Protein AF-A0AAV5TKP3-F1 (afdb_monomer_lite)

Sequence (80 aa):
IGVFTDEQYKGLLSNDLLQLQTILGKMKFLLGEQPFTVDCTALGQLGVAYFAFPSERTYVHDLLDSDALAILRNYLVRMK

Structure (mmCIF, N/CA/C/O backbone):
data_AF-A0AAV5TKP3-F1
#
_entry.id   AF-A0AAV5TKP3-F1
#
loop_
_atom_site.group_PDB
_atom_site.id
_atom_site.type_symbol
_atom_site.label_atom_id
_atom_site.label_alt_id
_atom_site.label_comp_id
_atom_site.label_asym_id
_atom_site.label_entity_id
_atom_site.label_seq_id
_atom_si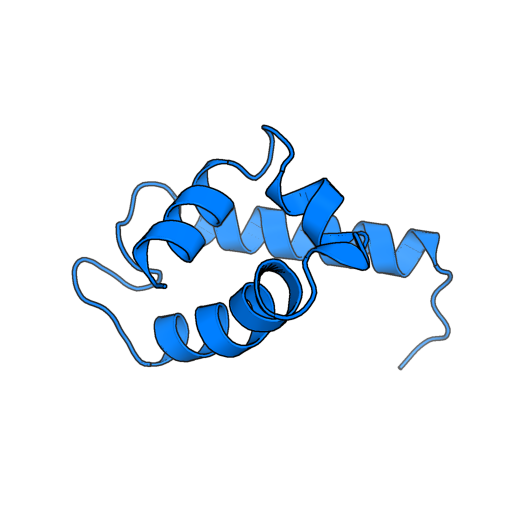te.pdbx_PDB_ins_code
_atom_site.Cartn_x
_atom_site.Cartn_y
_atom_site.Cartn_z
_atom_site.occupancy
_atom_site.B_iso_or_equiv
_atom_site.auth_seq_id
_atom_site.auth_comp_id
_atom_site.auth_asym_id
_atom_site.auth_atom_id
_atom_site.pdbx_PDB_model_num
ATOM 1 N N . ILE A 1 1 ? -0.812 12.463 -21.257 1.00 56.12 1 ILE A N 1
ATOM 2 C CA . ILE A 1 1 ? -0.089 11.798 -20.147 1.00 56.12 1 ILE A CA 1
ATOM 3 C C . ILE A 1 1 ? 1.301 11.490 -20.688 1.00 56.12 1 ILE A C 1
ATOM 5 O O . ILE A 1 1 ? 1.370 10.958 -21.789 1.00 56.12 1 ILE A O 1
ATOM 9 N N . GLY A 1 2 ? 2.366 11.980 -20.047 1.00 69.31 2 GLY A N 1
ATOM 10 C CA . GLY A 1 2 ? 3.739 11.838 -20.556 1.00 69.31 2 GLY A CA 1
ATOM 11 C C . GLY A 1 2 ? 4.191 10.376 -20.594 1.00 69.31 2 GLY A C 1
ATOM 12 O O . GLY A 1 2 ? 3.654 9.551 -19.859 1.00 69.31 2 GLY A O 1
ATOM 13 N N . VAL A 1 3 ? 5.151 10.052 -21.461 1.00 83.00 3 VAL A N 1
ATOM 14 C CA . VAL A 1 3 ? 5.767 8.719 -21.491 1.00 83.00 3 VAL A CA 1
ATOM 15 C C . VAL A 1 3 ? 6.730 8.638 -20.311 1.00 83.00 3 VAL A C 1
ATOM 17 O O . VAL A 1 3 ? 7.805 9.232 -20.353 1.00 83.00 3 VAL A O 1
ATOM 20 N N . PHE A 1 4 ? 6.312 7.963 -19.246 1.00 85.69 4 PHE A N 1
ATOM 21 C CA . PHE A 1 4 ? 7.170 7.675 -18.101 1.00 85.69 4 PHE A CA 1
ATOM 22 C C . PHE A 1 4 ? 7.943 6.377 -18.331 1.00 85.69 4 PHE A C 1
ATOM 24 O O . PHE A 1 4 ? 7.426 5.444 -18.950 1.00 85.69 4 PHE A O 1
ATOM 31 N N . THR A 1 5 ? 9.168 6.312 -17.815 1.00 92.69 5 THR A N 1
ATOM 32 C CA . THR A 1 5 ? 9.892 5.042 -17.692 1.00 92.69 5 THR A CA 1
ATOM 33 C C . THR A 1 5 ? 9.314 4.210 -16.549 1.00 92.69 5 THR A C 1
ATOM 35 O O . THR A 1 5 ? 8.630 4.732 -15.663 1.00 92.69 5 THR A O 1
ATOM 38 N N . ASP A 1 6 ? 9.622 2.916 -16.531 1.00 91.62 6 ASP A N 1
ATOM 39 C CA . ASP A 1 6 ? 9.233 2.018 -15.441 1.00 91.62 6 ASP A CA 1
ATOM 40 C C . ASP A 1 6 ? 9.724 2.525 -14.076 1.00 91.62 6 ASP A C 1
ATOM 42 O O . ASP A 1 6 ? 8.978 2.509 -13.099 1.00 91.62 6 ASP A O 1
ATOM 46 N N . GLU A 1 7 ? 10.953 3.039 -13.994 1.00 93.12 7 GLU A N 1
ATOM 47 C CA . GLU A 1 7 ? 11.509 3.604 -12.759 1.00 93.12 7 GLU A CA 1
ATOM 48 C C . GLU A 1 7 ? 10.729 4.834 -12.296 1.00 93.12 7 GLU A C 1
ATOM 50 O O . GLU A 1 7 ? 10.494 5.001 -11.099 1.00 93.12 7 GLU A O 1
ATOM 55 N N . GLN A 1 8 ? 10.293 5.683 -13.229 1.00 93.69 8 GLN A N 1
ATOM 56 C CA . GLN A 1 8 ? 9.483 6.854 -12.905 1.00 93.69 8 GLN A CA 1
ATOM 57 C C . GLN A 1 8 ? 8.094 6.449 -12.407 1.00 93.69 8 GLN A C 1
ATOM 59 O O . GLN A 1 8 ? 7.615 7.023 -11.429 1.00 93.69 8 GLN A O 1
ATOM 64 N N . TYR A 1 9 ? 7.474 5.428 -13.009 1.00 91.88 9 TYR A N 1
ATOM 65 C CA . TYR A 1 9 ? 6.213 4.871 -12.513 1.00 91.88 9 TYR A CA 1
ATOM 66 C C . TYR A 1 9 ? 6.360 4.279 -11.113 1.00 91.88 9 TYR A C 1
ATOM 68 O O . TYR A 1 9 ? 5.537 4.553 -10.239 1.00 91.88 9 TYR A O 1
ATOM 76 N N . LYS A 1 10 ? 7.422 3.503 -10.875 1.00 94.44 10 LYS A N 1
ATOM 77 C CA . LYS A 1 10 ? 7.710 2.922 -9.559 1.00 94.44 10 LYS A CA 1
ATOM 78 C C . LYS A 1 10 ? 7.949 4.004 -8.508 1.00 94.44 10 LYS A C 1
ATOM 80 O O . LYS A 1 10 ? 7.387 3.928 -7.418 1.00 94.44 10 LYS A O 1
ATOM 85 N N . GLY A 1 11 ? 8.723 5.033 -8.852 1.00 95.31 11 GLY A N 1
ATOM 86 C CA . GLY A 1 11 ? 8.973 6.181 -7.982 1.00 95.31 11 GLY A CA 1
ATOM 87 C C . GLY A 1 11 ? 7.694 6.939 -7.630 1.00 95.31 11 GLY A C 1
ATOM 88 O O . GLY A 1 11 ? 7.466 7.238 -6.458 1.00 95.31 11 GLY A O 1
ATOM 89 N N . LEU A 1 12 ? 6.832 7.190 -8.620 1.00 94.56 12 LEU A N 1
ATOM 90 C CA . LEU A 1 12 ? 5.546 7.854 -8.408 1.00 94.56 12 LEU A CA 1
ATOM 91 C C . LEU A 1 12 ? 4.643 7.028 -7.486 1.00 94.56 12 LEU A C 1
ATOM 93 O O . LEU A 1 12 ? 4.177 7.537 -6.471 1.00 94.56 12 LEU A O 1
ATOM 97 N N . LEU A 1 13 ? 4.479 5.734 -7.776 1.00 94.56 13 LEU A N 1
ATOM 98 C CA . LEU A 1 13 ? 3.651 4.843 -6.966 1.00 94.56 13 LEU A CA 1
ATOM 99 C C . LEU A 1 13 ? 4.149 4.751 -5.519 1.00 94.56 13 LEU A C 1
ATOM 101 O O . LEU A 1 13 ? 3.356 4.848 -4.586 1.00 94.56 13 LEU A O 1
ATOM 105 N N . SER A 1 14 ? 5.460 4.590 -5.319 1.00 96.38 14 SER A N 1
ATOM 106 C CA . SER A 1 14 ? 6.043 4.540 -3.977 1.00 96.38 14 SER A CA 1
ATOM 107 C C . SER A 1 14 ? 5.784 5.830 -3.199 1.00 96.38 14 SER A C 1
ATOM 109 O O . SER A 1 14 ? 5.482 5.772 -2.006 1.00 96.38 14 SER A O 1
ATOM 111 N N . ASN A 1 15 ? 5.904 6.987 -3.853 1.00 96.81 15 ASN A N 1
ATOM 112 C CA . ASN A 1 15 ? 5.613 8.275 -3.235 1.00 96.81 15 ASN A CA 1
ATOM 113 C C . ASN A 1 15 ? 4.121 8.407 -2.886 1.00 96.81 15 ASN A C 1
ATOM 115 O O . ASN A 1 15 ? 3.792 8.814 -1.774 1.00 96.81 15 ASN A O 1
ATOM 119 N N . ASP A 1 16 ? 3.223 8.019 -3.789 1.00 95.94 16 ASP A N 1
ATOM 120 C CA . ASP A 1 16 ? 1.778 8.140 -3.581 1.00 95.94 16 ASP A CA 1
ATOM 121 C C . ASP A 1 16 ? 1.292 7.249 -2.428 1.00 95.94 16 ASP A C 1
ATOM 123 O O . ASP A 1 16 ? 0.519 7.695 -1.577 1.00 95.94 16 ASP A O 1
ATOM 127 N N . LEU A 1 17 ? 1.801 6.015 -2.323 1.00 96.75 17 LEU A N 1
ATOM 128 C CA . LEU A 1 17 ? 1.482 5.129 -1.197 1.00 96.75 17 LEU A CA 1
ATOM 129 C C . LEU A 1 17 ? 2.040 5.654 0.131 1.00 96.75 17 LEU A C 1
ATOM 131 O O . LEU A 1 17 ? 1.376 5.544 1.165 1.00 96.75 17 LEU A O 1
ATOM 135 N N . LEU A 1 18 ? 3.227 6.266 0.118 1.00 97.12 18 LEU A N 1
ATOM 136 C CA . LEU A 1 18 ? 3.796 6.897 1.308 1.00 97.12 18 LEU A CA 1
ATOM 137 C C . LEU A 1 18 ? 2.958 8.101 1.762 1.00 97.12 18 LEU A C 1
ATOM 139 O O . LEU A 1 18 ? 2.718 8.275 2.960 1.00 97.12 18 LEU A O 1
ATOM 143 N N . GLN A 1 19 ? 2.468 8.912 0.823 1.00 96.31 19 GLN A N 1
ATOM 144 C CA . GLN A 1 19 ? 1.561 10.016 1.128 1.00 96.31 19 GLN A CA 1
ATOM 145 C C . GLN A 1 19 ? 0.220 9.512 1.662 1.00 96.31 19 GLN A C 1
ATOM 147 O O . GLN A 1 19 ? -0.262 10.031 2.668 1.00 96.31 19 GLN A O 1
ATOM 152 N N . LEU A 1 20 ? -0.348 8.456 1.073 1.00 95.19 20 LEU A N 1
ATOM 153 C CA . LEU A 1 20 ? -1.581 7.848 1.573 1.00 95.19 20 LEU A CA 1
ATOM 154 C C . LEU A 1 20 ? -1.413 7.313 3.000 1.00 95.19 20 LEU A C 1
ATOM 156 O O . LEU A 1 20 ? -2.266 7.546 3.855 1.00 95.19 20 LEU A O 1
ATOM 160 N N . GLN A 1 21 ? -0.288 6.655 3.289 1.00 95.38 21 GLN A N 1
ATOM 161 C CA . GLN A 1 21 ? 0.045 6.244 4.649 1.00 95.38 21 GLN A CA 1
ATOM 162 C C . GLN A 1 21 ? 0.182 7.442 5.596 1.00 95.38 21 GLN A C 1
ATOM 164 O O . GLN A 1 21 ? -0.235 7.366 6.748 1.00 95.38 21 GLN A O 1
ATOM 169 N N . THR A 1 22 ? 0.769 8.542 5.127 1.00 95.44 22 THR A N 1
ATOM 170 C CA . THR A 1 22 ? 0.941 9.765 5.922 1.00 95.44 22 THR A CA 1
ATOM 171 C C . THR A 1 22 ? -0.410 10.396 6.262 1.00 95.44 22 THR A C 1
ATOM 173 O O . THR A 1 22 ? -0.616 10.801 7.403 1.00 95.44 22 THR A O 1
ATOM 176 N N . ILE A 1 23 ? -1.344 10.418 5.304 1.00 93.19 23 ILE A N 1
ATOM 177 C CA . ILE A 1 23 ? -2.729 10.873 5.500 1.00 93.19 23 ILE A CA 1
ATOM 178 C C . ILE A 1 23 ? -3.455 9.976 6.505 1.00 93.19 23 ILE A C 1
ATOM 180 O O .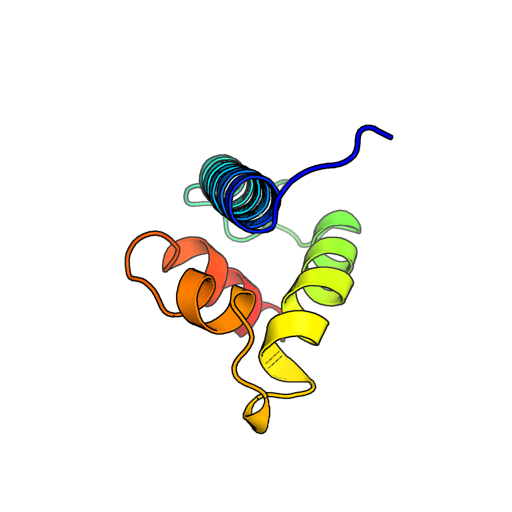 ILE A 1 23 ? -4.089 10.479 7.429 1.00 93.19 23 ILE A O 1
ATOM 184 N N . LEU A 1 24 ? -3.328 8.653 6.361 1.00 95.06 24 LEU A N 1
ATOM 185 C CA . LEU A 1 24 ? -3.877 7.692 7.318 1.00 95.06 24 LEU A CA 1
ATOM 186 C C . LEU A 1 24 ? -3.285 7.904 8.722 1.00 95.06 24 LEU A C 1
ATOM 188 O O . LEU A 1 24 ? -4.000 7.858 9.722 1.00 95.06 24 LEU A O 1
ATOM 192 N N . GLY A 1 25 ? -1.977 8.148 8.812 1.00 92.62 25 GLY A N 1
ATOM 193 C CA . GLY A 1 25 ? -1.271 8.440 10.052 1.00 92.62 25 GLY A CA 1
ATOM 194 C C . GLY A 1 25 ? -1.514 7.374 11.121 1.00 92.62 25 GLY A C 1
ATOM 195 O O . GLY A 1 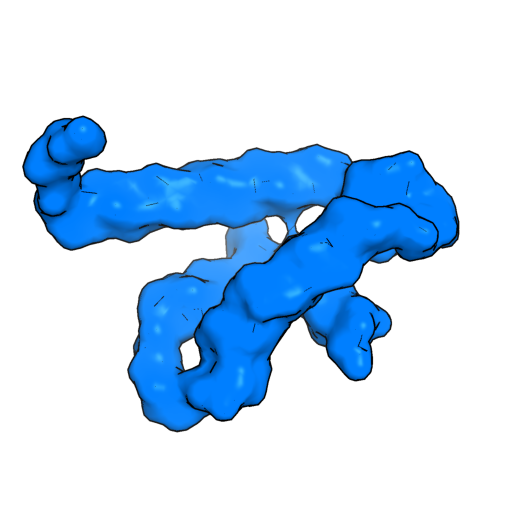25 ? -1.187 6.204 10.947 1.00 92.62 25 GLY A O 1
ATOM 196 N N . LYS A 1 26 ? -2.086 7.787 12.257 1.00 90.94 26 LYS A N 1
ATOM 197 C CA . LYS A 1 26 ? -2.478 6.882 13.356 1.00 90.94 26 LYS A CA 1
ATOM 198 C C . LYS A 1 26 ? -3.977 6.569 13.368 1.00 90.94 26 LYS A C 1
ATOM 200 O O . LYS A 1 26 ? -4.457 5.939 14.309 1.00 90.94 26 LYS A O 1
ATOM 205 N N . MET A 1 27 ? -4.718 7.039 12.369 1.00 93.06 27 MET A N 1
ATOM 206 C CA . MET A 1 27 ? -6.164 6.881 12.305 1.00 93.06 27 MET A CA 1
ATOM 207 C C . MET A 1 27 ? -6.536 5.456 11.906 1.00 93.06 27 MET A C 1
ATOM 209 O O . MET A 1 27 ? -5.794 4.738 11.231 1.00 93.06 27 MET A O 1
ATOM 213 N N . LYS A 1 28 ? -7.725 5.031 12.337 1.00 93.19 28 LYS A N 1
ATOM 214 C CA . LYS A 1 28 ? -8.264 3.717 11.975 1.00 93.19 28 LYS A CA 1
ATOM 215 C C . LYS A 1 28 ? -8.789 3.696 10.535 1.00 93.19 28 LYS A C 1
ATOM 217 O O . LYS A 1 28 ? -8.688 2.648 9.895 1.00 93.19 28 LYS A O 1
ATOM 222 N N . PHE A 1 29 ? -9.304 4.822 10.047 1.00 95.38 29 PHE A N 1
ATOM 223 C CA . PHE A 1 29 ? -9.828 5.019 8.694 1.00 95.38 29 PHE A CA 1
ATOM 224 C C . PHE A 1 29 ? -9.290 6.327 8.111 1.00 95.38 29 PHE A C 1
ATOM 226 O O . PHE A 1 29 ? -8.811 7.185 8.855 1.00 95.38 29 PHE A O 1
ATOM 233 N N . LEU A 1 30 ? -9.369 6.493 6.790 1.00 92.94 30 LEU A N 1
ATOM 234 C CA . LEU A 1 30 ? -8.727 7.614 6.092 1.00 92.94 30 LEU A CA 1
ATOM 235 C C . LEU A 1 30 ? -9.271 8.992 6.494 1.00 92.94 30 LEU A C 1
ATOM 237 O O . LEU A 1 30 ? -8.523 9.964 6.466 1.00 92.94 30 LEU A O 1
ATOM 241 N N . LEU A 1 31 ? -10.551 9.088 6.870 1.00 92.19 31 LEU A N 1
ATOM 242 C CA . LEU A 1 31 ? -11.211 10.361 7.201 1.00 92.19 31 LEU A CA 1
ATOM 243 C C . LEU A 1 31 ? -11.753 10.423 8.636 1.00 92.19 31 LEU A C 1
ATOM 245 O O . LEU A 1 31 ? -12.604 11.261 8.928 1.00 92.19 31 LEU A O 1
ATOM 249 N N . GLY A 1 32 ? -11.291 9.556 9.544 1.00 87.12 32 GLY A N 1
ATOM 250 C CA . GLY A 1 32 ? -11.737 9.613 10.935 1.00 87.12 32 GLY A CA 1
ATOM 251 C C . GLY A 1 32 ? -11.784 8.275 11.664 1.00 87.12 32 GLY A C 1
ATOM 252 O O . GLY A 1 32 ? -11.009 7.351 11.413 1.00 87.12 32 GLY A O 1
ATOM 253 N N . GLU A 1 33 ? -12.716 8.196 12.611 1.00 90.56 33 GLU A N 1
ATOM 254 C CA . GLU A 1 33 ? -12.924 7.026 13.473 1.00 90.56 33 GLU A CA 1
ATOM 255 C C . GLU A 1 33 ? -13.898 5.993 12.897 1.00 90.56 33 GLU A C 1
ATOM 257 O O . GLU A 1 33 ? -13.954 4.864 13.386 1.00 90.56 33 GLU A O 1
ATOM 262 N N . GLN A 1 34 ? -14.642 6.355 11.851 1.00 92.81 34 GLN A N 1
ATOM 263 C CA . GLN A 1 34 ? -15.596 5.488 11.160 1.00 92.81 34 GLN A CA 1
ATOM 264 C C . GLN A 1 34 ? -15.195 5.312 9.689 1.00 92.81 34 GLN A C 1
ATOM 266 O O . GLN A 1 34 ? -14.554 6.208 9.137 1.00 92.81 34 GLN A O 1
ATOM 271 N N . PRO A 1 35 ? -15.550 4.181 9.052 1.00 92.75 35 PRO A N 1
ATOM 272 C CA . PRO A 1 35 ? -15.277 3.973 7.637 1.00 92.75 35 PRO A CA 1
ATOM 273 C C . PRO A 1 35 ? -16.124 4.913 6.774 1.00 92.75 35 PRO A C 1
ATOM 275 O O . PRO A 1 35 ? -17.319 5.086 7.013 1.00 92.75 35 PRO A O 1
ATOM 278 N N . PHE A 1 36 ? -15.510 5.468 5.734 1.00 93.44 36 PHE A N 1
ATOM 279 C CA . PHE A 1 36 ? -16.167 6.270 4.705 1.00 93.44 36 PHE A CA 1
ATOM 280 C C . PHE A 1 36 ? -16.038 5.609 3.330 1.00 93.44 36 PHE A C 1
ATOM 282 O O . PHE A 1 36 ? -15.301 4.646 3.131 1.00 93.44 36 PHE A O 1
ATOM 289 N N . THR A 1 37 ? -16.741 6.154 2.337 1.00 94.25 37 THR A N 1
ATOM 290 C CA . THR A 1 37 ? -16.678 5.678 0.945 1.00 94.25 37 THR A CA 1
ATOM 291 C C . THR A 1 37 ? -15.256 5.657 0.383 1.00 94.25 37 THR A C 1
ATOM 293 O O . THR A 1 37 ? -14.933 4.791 -0.426 1.00 94.25 37 THR A O 1
ATOM 296 N N . VAL A 1 38 ? -14.384 6.560 0.840 1.00 93.81 38 VAL A N 1
ATOM 297 C CA . VAL A 1 38 ? -12.969 6.575 0.449 1.00 93.81 38 VAL A CA 1
ATOM 298 C C . VAL A 1 38 ? -12.217 5.326 0.912 1.00 93.81 38 VAL A C 1
ATOM 300 O O . VAL A 1 38 ? -11.343 4.854 0.191 1.00 93.81 38 VAL A O 1
ATOM 303 N N . ASP A 1 39 ? -12.581 4.744 2.058 1.00 94.75 39 ASP A N 1
ATOM 304 C CA . ASP A 1 39 ? -11.958 3.516 2.548 1.00 94.75 39 ASP A CA 1
ATOM 305 C C . ASP A 1 39 ? -12.334 2.323 1.665 1.00 94.75 39 ASP A C 1
ATOM 307 O O . ASP A 1 39 ? -11.489 1.485 1.348 1.00 94.75 39 ASP A O 1
ATOM 311 N N . CYS A 1 40 ? -13.580 2.287 1.181 1.00 94.38 40 CYS A N 1
ATOM 312 C CA . CYS A 1 40 ? -14.015 1.298 0.197 1.00 94.38 40 CYS A CA 1
ATOM 313 C C . CYS A 1 40 ? -13.249 1.445 -1.124 1.00 94.38 40 CYS A C 1
ATOM 315 O O . CYS A 1 40 ? -12.850 0.442 -1.711 1.00 94.38 40 CYS A O 1
ATOM 317 N N . THR A 1 41 ? -13.005 2.677 -1.584 1.00 94.88 41 THR A N 1
ATOM 318 C CA . THR A 1 41 ? -12.205 2.932 -2.793 1.00 94.88 41 THR A CA 1
ATOM 319 C C . THR A 1 41 ? -10.757 2.482 -2.610 1.00 94.88 41 THR A C 1
ATOM 321 O O . THR A 1 41 ? -10.220 1.789 -3.475 1.00 94.88 41 THR A O 1
ATOM 324 N N . ALA A 1 42 ? -10.136 2.820 -1.475 1.00 93.75 42 ALA A N 1
ATOM 325 C CA . ALA A 1 42 ? -8.770 2.414 -1.162 1.00 93.75 42 ALA A CA 1
ATOM 326 C C . ALA A 1 42 ? -8.639 0.885 -1.107 1.00 93.75 42 ALA A C 1
ATOM 328 O O . ALA A 1 42 ? -7.725 0.326 -1.714 1.00 93.75 42 ALA A O 1
ATOM 329 N N . LEU A 1 43 ? -9.585 0.194 -0.461 1.00 93.81 43 LEU A N 1
ATOM 330 C CA . LEU A 1 43 ? -9.629 -1.268 -0.446 1.00 93.81 43 LEU A CA 1
ATOM 331 C C . LEU A 1 43 ? -9.885 -1.850 -1.844 1.00 93.81 43 LEU A C 1
ATOM 333 O O . LEU A 1 43 ? -9.239 -2.819 -2.228 1.00 93.81 43 LEU A O 1
ATOM 337 N N . GLY A 1 44 ? -10.787 -1.262 -2.628 1.00 93.69 44 GLY A N 1
ATOM 338 C CA . GLY A 1 44 ? -11.089 -1.728 -3.980 1.00 93.69 44 GLY A CA 1
ATOM 339 C C . GLY A 1 44 ? -9.885 -1.645 -4.920 1.00 93.69 44 GLY A C 1
ATOM 340 O O . GLY A 1 44 ? -9.665 -2.552 -5.714 1.00 93.69 44 GLY A O 1
ATOM 341 N N . GLN A 1 45 ? -9.074 -0.594 -4.815 1.00 92.50 45 GLN A N 1
ATOM 342 C CA . GLN A 1 45 ? -7.894 -0.420 -5.665 1.00 92.50 45 GLN A CA 1
ATOM 343 C C . GLN A 1 45 ? -6.678 -1.185 -5.127 1.00 92.50 45 GLN A C 1
ATOM 345 O O . GLN A 1 45 ? -6.105 -2.021 -5.825 1.00 92.50 45 GLN A O 1
ATOM 350 N N . LEU A 1 46 ? -6.290 -0.927 -3.875 1.00 93.81 46 LEU A N 1
ATOM 351 C CA . LEU A 1 46 ? -5.075 -1.496 -3.286 1.00 93.81 46 LEU A CA 1
ATOM 352 C C . LEU A 1 46 ? -5.290 -2.925 -2.797 1.00 93.81 46 LEU A C 1
ATOM 354 O O . LEU A 1 46 ? -4.420 -3.774 -2.965 1.00 93.81 46 LEU A O 1
ATOM 358 N N . GLY A 1 47 ? -6.459 -3.212 -2.225 1.00 92.69 47 GLY A N 1
ATOM 359 C CA . GLY A 1 47 ? -6.805 -4.554 -1.771 1.00 92.69 47 GLY A CA 1
ATOM 360 C C . GLY A 1 47 ? -6.910 -5.541 -2.929 1.00 92.69 47 GLY A C 1
ATOM 361 O O . GLY A 1 47 ? -6.414 -6.654 -2.803 1.00 92.69 47 GLY A O 1
ATOM 362 N N . VAL A 1 48 ? -7.455 -5.150 -4.086 1.00 91.81 48 VAL A N 1
ATOM 363 C CA . VAL A 1 48 ? -7.418 -6.015 -5.280 1.00 91.81 48 VAL A CA 1
ATOM 364 C C . VAL A 1 48 ? -5.978 -6.236 -5.738 1.00 91.81 48 VAL A C 1
ATOM 366 O O . VAL A 1 48 ? -5.579 -7.383 -5.930 1.00 91.81 48 VAL A O 1
ATOM 369 N N . ALA A 1 49 ? -5.180 -5.171 -5.853 1.00 91.81 49 ALA A N 1
ATOM 370 C CA . ALA A 1 49 ? -3.792 -5.274 -6.305 1.00 91.81 49 ALA A CA 1
ATOM 371 C C . ALA A 1 49 ? -2.912 -6.156 -5.399 1.00 91.81 49 ALA A C 1
ATOM 373 O O . ALA A 1 49 ? -1.973 -6.771 -5.898 1.00 91.81 49 ALA A O 1
ATOM 374 N N . TYR A 1 50 ? -3.216 -6.219 -4.098 1.00 94.06 50 TYR A N 1
ATOM 375 C CA . TYR A 1 50 ? -2.428 -6.943 -3.098 1.00 94.06 50 TYR A CA 1
ATOM 376 C C . TYR A 1 50 ? -2.999 -8.319 -2.708 1.00 94.06 50 TYR A C 1
ATOM 378 O O . TYR A 1 50 ? -2.247 -9.237 -2.398 1.00 94.06 50 TYR A O 1
ATOM 386 N N . PHE A 1 51 ? -4.325 -8.498 -2.706 1.00 93.31 51 PHE A N 1
ATOM 387 C CA . PHE A 1 51 ? -4.962 -9.736 -2.234 1.00 93.31 51 PHE A CA 1
ATOM 388 C C . PHE A 1 51 ? -5.529 -10.622 -3.344 1.00 93.31 51 PHE A C 1
AT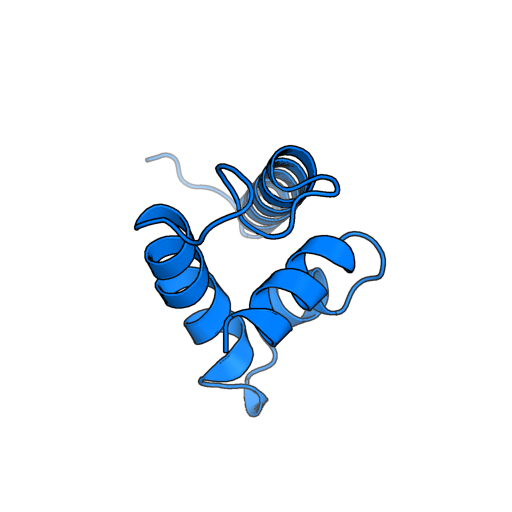OM 390 O O . PHE A 1 51 ? -5.680 -11.819 -3.106 1.00 93.31 51 PHE A O 1
ATOM 397 N N . ALA A 1 52 ? -5.887 -10.081 -4.515 1.00 90.38 52 ALA A N 1
ATOM 398 C CA . ALA A 1 52 ? -6.572 -10.874 -5.542 1.00 90.38 52 ALA A CA 1
ATOM 399 C C . ALA A 1 52 ? -5.628 -11.849 -6.265 1.00 90.38 52 ALA A C 1
ATOM 401 O O . ALA A 1 52 ? -6.048 -12.944 -6.631 1.00 90.38 52 ALA A O 1
ATOM 402 N N . PHE A 1 53 ? -4.353 -11.475 -6.430 1.00 85.25 53 PHE A N 1
ATOM 403 C CA . PHE A 1 53 ? -3.364 -12.248 -7.191 1.00 85.25 53 PHE A CA 1
ATOM 404 C C . PHE A 1 53 ? -2.020 -12.372 -6.448 1.00 85.25 53 PHE A C 1
ATOM 406 O O . PHE A 1 53 ? -0.991 -11.909 -6.942 1.00 85.25 53 PHE A O 1
ATOM 413 N N . PRO A 1 54 ? -1.990 -13.006 -5.259 1.00 80.12 54 PRO A N 1
ATOM 414 C CA . PRO A 1 54 ? -0.795 -13.037 -4.411 1.00 80.12 54 PRO A CA 1
ATOM 415 C C . PRO A 1 54 ? 0.385 -13.808 -5.030 1.00 80.12 54 PRO A C 1
ATOM 417 O O . PRO A 1 54 ? 1.531 -13.589 -4.646 1.00 80.12 54 PRO A O 1
ATOM 420 N N . SER A 1 55 ? 0.132 -14.707 -5.988 1.00 85.00 55 SER A N 1
ATOM 421 C CA . SER A 1 55 ? 1.171 -15.475 -6.687 1.00 85.00 55 SER A CA 1
ATOM 422 C C . SER A 1 55 ? 1.977 -14.651 -7.692 1.00 85.00 55 SER A C 1
ATOM 424 O O . SER A 1 55 ? 3.115 -15.009 -7.973 1.00 85.00 55 SER A O 1
ATOM 426 N N . GLU A 1 56 ? 1.418 -13.554 -8.212 1.00 85.81 56 GLU A N 1
ATOM 427 C CA . GLU A 1 56 ? 2.059 -12.728 -9.247 1.00 85.81 56 GLU A CA 1
ATOM 428 C C . GLU A 1 56 ? 3.147 -11.803 -8.681 1.00 85.81 56 GLU A C 1
ATO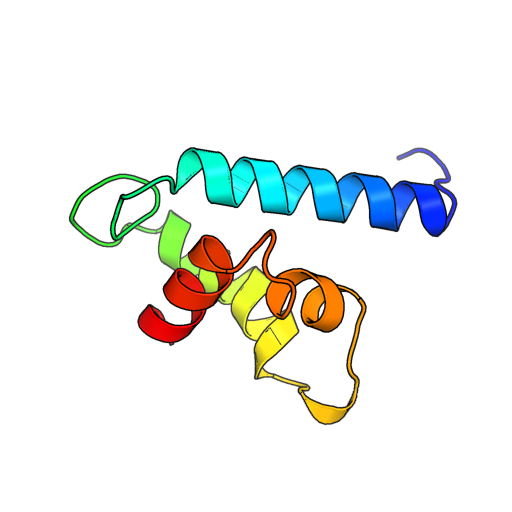M 430 O O . GLU A 1 56 ? 3.958 -11.286 -9.442 1.00 85.81 56 GLU A O 1
ATOM 435 N N . ARG A 1 57 ? 3.155 -11.576 -7.354 1.00 88.38 57 ARG A N 1
ATOM 436 C CA . ARG A 1 57 ? 4.095 -10.701 -6.618 1.00 88.38 57 ARG A CA 1
ATOM 437 C C . ARG A 1 57 ? 4.529 -9.462 -7.407 1.00 88.38 57 ARG A C 1
ATOM 439 O O . ARG A 1 57 ? 5.689 -9.276 -7.758 1.00 88.38 57 ARG A O 1
ATOM 446 N N . THR A 1 58 ? 3.562 -8.597 -7.683 1.00 92.31 58 THR A N 1
ATOM 447 C CA . THR A 1 58 ? 3.806 -7.305 -8.332 1.00 92.31 58 THR A CA 1
ATOM 448 C C . THR A 1 58 ? 4.573 -6.345 -7.417 1.00 92.31 58 THR A C 1
ATOM 450 O O . THR A 1 58 ? 4.603 -6.523 -6.201 1.00 92.31 58 THR A O 1
ATOM 453 N N . TYR A 1 59 ? 5.078 -5.243 -7.975 1.00 93.50 59 TYR A N 1
ATOM 454 C CA . TYR A 1 59 ? 5.758 -4.194 -7.204 1.00 93.50 59 TYR A CA 1
ATOM 455 C C . TYR A 1 59 ? 4.910 -3.603 -6.055 1.00 93.50 59 TYR A C 1
ATOM 457 O O . TYR A 1 59 ? 5.452 -3.150 -5.050 1.00 93.50 59 TYR A O 1
ATOM 465 N N . VAL A 1 60 ? 3.574 -3.645 -6.156 1.00 93.94 60 VAL A N 1
ATOM 466 C CA . VAL A 1 60 ? 2.672 -3.256 -5.055 1.00 93.94 60 VAL A CA 1
ATOM 467 C C . VAL A 1 60 ? 2.850 -4.168 -3.838 1.00 93.94 60 VAL A C 1
ATOM 469 O O . VAL A 1 60 ? 2.806 -3.683 -2.710 1.00 93.94 60 VAL A O 1
ATOM 472 N N . HIS A 1 61 ? 3.082 -5.467 -4.053 1.00 95.75 61 HIS A N 1
ATOM 473 C CA . HIS A 1 61 ? 3.352 -6.415 -2.974 1.00 95.75 61 HIS A CA 1
ATOM 474 C C . HIS A 1 61 ? 4.677 -6.085 -2.295 1.00 95.75 61 HIS A C 1
ATOM 476 O O . HIS A 1 61 ? 4.707 -5.960 -1.077 1.00 95.75 61 HIS A O 1
ATOM 482 N N . ASP A 1 62 ? 5.737 -5.855 -3.076 1.00 95.25 62 ASP A N 1
ATOM 483 C CA . ASP A 1 62 ? 7.054 -5.492 -2.538 1.00 95.25 62 ASP A CA 1
ATOM 484 C C . ASP A 1 62 ? 6.981 -4.218 -1.682 1.00 95.25 62 ASP A C 1
ATOM 486 O O . ASP A 1 62 ? 7.546 -4.153 -0.589 1.00 95.25 62 ASP A O 1
ATOM 490 N N . LEU A 1 63 ? 6.237 -3.211 -2.150 1.00 95.88 63 LEU A N 1
ATOM 491 C CA . LEU A 1 63 ? 6.027 -1.966 -1.419 1.00 95.88 63 LEU A CA 1
ATOM 492 C C . LEU A 1 63 ? 5.218 -2.176 -0.134 1.00 95.88 63 LEU A C 1
ATOM 494 O O . LEU A 1 63 ? 5.650 -1.731 0.928 1.00 95.88 63 LEU A O 1
ATOM 498 N N . LEU A 1 64 ? 4.060 -2.837 -0.200 1.00 95.31 64 LEU A N 1
ATOM 499 C CA . LEU A 1 64 ? 3.191 -3.025 0.969 1.00 95.31 64 LEU A CA 1
ATOM 500 C C . LEU A 1 64 ? 3.795 -3.982 2.005 1.00 95.31 64 LEU A C 1
ATOM 502 O O . LEU A 1 64 ? 3.548 -3.812 3.198 1.00 95.31 64 LEU A O 1
ATOM 506 N N . ASP A 1 65 ? 4.615 -4.946 1.591 1.00 95.81 65 ASP A N 1
ATOM 507 C CA . ASP A 1 65 ? 5.337 -5.844 2.498 1.00 95.81 65 ASP A CA 1
ATOM 508 C C . ASP A 1 65 ? 6.548 -5.172 3.162 1.00 95.81 65 ASP A C 1
ATOM 510 O O . ASP A 1 65 ? 6.997 -5.629 4.215 1.00 95.81 65 ASP A O 1
ATOM 514 N N . SER A 1 66 ? 7.032 -4.050 2.621 1.00 96.12 66 SER A N 1
ATOM 515 C CA . SER A 1 66 ? 8.115 -3.278 3.234 1.00 96.12 66 SER A CA 1
ATOM 516 C C . SER A 1 66 ? 7.727 -2.682 4.594 1.00 96.12 66 SER A C 1
ATOM 518 O O . SER A 1 66 ? 6.565 -2.354 4.860 1.00 96.12 66 SER A O 1
ATOM 520 N N . ASP A 1 67 ? 8.725 -2.466 5.453 1.00 95.44 67 ASP A N 1
ATOM 521 C CA . ASP A 1 67 ? 8.525 -1.789 6.742 1.00 95.44 67 ASP A CA 1
ATOM 522 C C . ASP A 1 67 ? 8.077 -0.334 6.568 1.00 95.44 67 ASP A C 1
ATOM 524 O O . ASP A 1 67 ? 7.335 0.199 7.395 1.00 95.44 67 ASP A O 1
ATOM 528 N N . ALA A 1 68 ? 8.477 0.299 5.460 1.00 94.06 68 ALA A N 1
ATOM 529 C CA . ALA A 1 68 ? 8.138 1.683 5.160 1.00 94.06 68 ALA A CA 1
ATOM 530 C C . ALA A 1 68 ? 6.628 1.900 5.002 1.00 94.06 68 ALA A C 1
ATOM 532 O O . ALA A 1 68 ? 6.163 3.001 5.284 1.00 94.06 68 ALA A O 1
ATOM 533 N N . LEU A 1 69 ? 5.864 0.878 4.592 1.00 96.69 69 LEU A N 1
ATOM 534 C CA . LEU A 1 69 ? 4.411 0.954 4.387 1.00 96.69 69 LEU A CA 1
ATOM 535 C C . LEU A 1 69 ? 3.602 0.062 5.345 1.00 96.69 69 LEU A C 1
ATOM 537 O O . LEU A 1 69 ? 2.439 -0.259 5.083 1.00 96.69 69 LEU A O 1
ATOM 541 N N . ALA A 1 70 ? 4.187 -0.324 6.484 1.00 95.69 70 ALA A N 1
ATOM 542 C CA . ALA A 1 70 ? 3.551 -1.231 7.437 1.00 95.69 70 ALA A CA 1
ATOM 543 C C . ALA A 1 70 ? 2.197 -0.720 7.969 1.00 95.69 70 ALA A C 1
ATOM 545 O O . ALA A 1 70 ? 1.284 -1.515 8.197 1.00 95.69 70 ALA A O 1
ATOM 546 N N . ILE A 1 71 ? 2.030 0.595 8.151 1.00 95.75 71 ILE A N 1
ATOM 547 C CA . ILE A 1 71 ? 0.769 1.178 8.641 1.00 95.75 71 ILE A CA 1
ATOM 548 C C . ILE A 1 71 ? -0.321 1.023 7.577 1.00 95.75 71 ILE A C 1
ATOM 550 O O . ILE A 1 71 ? -1.429 0.581 7.894 1.00 95.75 71 ILE A O 1
ATOM 554 N N . LEU A 1 72 ? 0.001 1.330 6.317 1.00 96.56 72 LEU A N 1
ATOM 555 C CA . LEU A 1 72 ? -0.934 1.184 5.204 1.00 96.56 72 LEU A CA 1
ATOM 556 C C . LEU A 1 72 ? -1.308 -0.286 4.977 1.00 96.56 72 LEU A C 1
ATOM 558 O O . LEU A 1 72 ? -2.491 -0.598 4.839 1.00 96.56 72 LEU A O 1
ATOM 562 N N . ARG A 1 73 ? -0.334 -1.204 5.037 1.00 96.31 73 ARG A N 1
ATOM 563 C CA . ARG A 1 73 ? -0.592 -2.652 4.981 1.00 96.31 73 ARG A CA 1
ATOM 564 C C . ARG A 1 73 ? -1.549 -3.091 6.088 1.00 96.31 73 ARG A C 1
ATOM 566 O O . ARG A 1 73 ? -2.551 -3.746 5.812 1.00 96.31 73 ARG A O 1
ATOM 573 N N . ASN A 1 74 ? -1.285 -2.701 7.334 1.00 95.88 74 ASN A N 1
ATOM 574 C CA . ASN A 1 74 ? -2.129 -3.066 8.474 1.00 95.88 74 ASN A CA 1
ATOM 575 C C . ASN A 1 74 ? -3.550 -2.496 8.357 1.00 95.88 74 ASN A C 1
ATOM 577 O O . ASN A 1 74 ? -4.509 -3.109 8.827 1.00 95.88 74 ASN A O 1
ATOM 581 N N . TYR A 1 75 ? -3.700 -1.322 7.744 1.00 96.06 75 TYR A N 1
ATOM 582 C CA . TYR A 1 75 ? -5.004 -0.769 7.397 1.00 96.06 75 TYR A CA 1
ATOM 583 C C . TYR A 1 75 ? -5.744 -1.626 6.367 1.00 96.06 75 TYR A C 1
ATOM 585 O O . TYR A 1 75 ? -6.880 -2.012 6.632 1.00 96.06 75 TYR A O 1
ATOM 593 N N . LEU A 1 76 ? -5.099 -2.004 5.261 1.00 95.69 76 LEU A N 1
ATOM 594 C CA . LEU A 1 76 ? -5.715 -2.846 4.229 1.00 95.69 76 LEU A CA 1
ATOM 595 C C . LEU A 1 76 ? -6.115 -4.224 4.769 1.00 95.69 76 LEU A C 1
ATOM 597 O O . LEU A 1 76 ? -7.209 -4.699 4.482 1.00 95.69 76 LEU A O 1
ATOM 601 N N . VAL A 1 77 ? -5.269 -4.840 5.601 1.00 95.00 77 VAL A N 1
ATOM 602 C CA . VAL A 1 77 ? -5.566 -6.130 6.253 1.00 95.00 77 VAL A CA 1
ATOM 603 C C . VAL A 1 77 ? -6.768 -6.031 7.193 1.00 95.00 77 VAL A C 1
ATOM 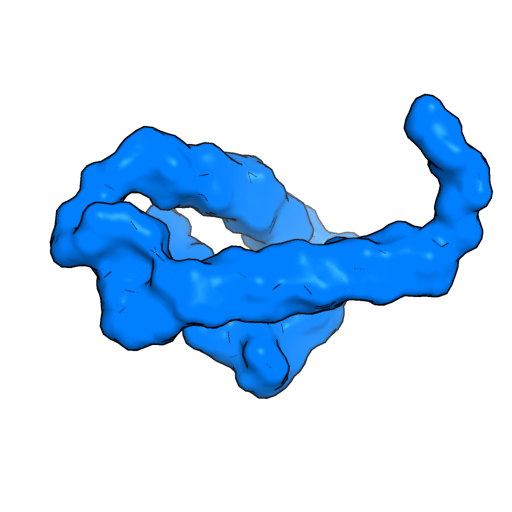605 O O . VAL A 1 77 ? -7.534 -6.980 7.290 1.00 95.00 77 VAL A O 1
ATOM 608 N N . ARG A 1 78 ? -6.959 -4.895 7.873 1.00 93.50 78 ARG A N 1
ATOM 609 C CA . ARG A 1 78 ? -8.112 -4.665 8.759 1.00 93.50 78 ARG A CA 1
ATOM 610 C C . ARG A 1 78 ? -9.414 -4.411 7.993 1.00 93.50 78 ARG A C 1
ATOM 612 O O . ARG A 1 78 ? -10.482 -4.660 8.540 1.00 93.50 78 ARG A O 1
ATOM 619 N N . MET A 1 79 ? -9.318 -3.837 6.796 1.00 91.38 79 MET A N 1
ATOM 620 C CA . MET A 1 79 ? -10.467 -3.502 5.950 1.00 91.38 79 MET A CA 1
ATOM 621 C C . MET A 1 79 ? -10.995 -4.698 5.143 1.00 91.38 79 MET A C 1
ATOM 623 O O . MET A 1 79 ? -12.145 -4.654 4.713 1.00 91.38 79 MET A O 1
ATOM 627 N N . LYS A 1 80 ? -10.157 -5.717 4.917 1.00 83.50 80 LYS A N 1
ATOM 628 C CA . LYS A 1 80 ? -10.510 -6.986 4.266 1.00 83.50 80 LYS A CA 1
ATOM 629 C C . LYS A 1 80 ? -11.462 -7.818 5.125 1.00 83.50 80 LYS A C 1
ATOM 631 O O . LYS A 1 80 ? -12.394 -8.397 4.527 1.00 83.50 80 LYS A O 1
#

Foldseek 3Di:
DDDDDPVRVLVVVLVVLLVQLVCCPVALENPHVDHDPVLVVLLVVLVCVCPVCVPVCDSSVVSCVDPSNVSVVVSSVVSD

Organism: NCBI:txid358040

Secondary structure (DSSP, 8-state):
-----HHHHHHHHHHHHHHHHHHHTT-SBTTBSS--HHHHHHIIIIIIIIII-GGG--HHHHHHHSGGGHHHHHHHHHH-

InterPro domains:
  IPR033468 Metaxin, glutathione S-transferase domain [PF17171] (15-56)
  IPR050931 Mitochondrial Protein Transport Metaxin [PTHR12289] (1-80)

Radius of gyration: 12.97 Å; chains: 1; bounding box: 28×27×35 Å

pLDDT: mean 92.38, std 5.94, range [56.12, 97.12]